Protein AF-A0A9D9TSS3-F1 (afdb_monomer)

pLDDT: mean 81.23, std 12.83, range [52.53, 94.88]

Secondary structure (DSSP, 8-state):
-PPP--SS-S-GGGB--SSTT--BTTS--SGGGS-PPPPHHHHH-TTTTSSSTT--GGG----PPPPPP---

Radius of gyration: 20.07 Å; Cα contacts (8 Å, |Δi|>4): 68; chains: 1; bounding box: 47×18×61 Å

Foldseek 3Di:
DADDDDLADPCQVQFAPPDSVRDGQCGDPPPVNDGGHGDQCVVPNSCSLCDDPNRDPPPDPPPDDPDPPPDD

Sequence (72 aa):
MTKPFPARPAHPERICWGCDRYCKVDALMCGNGSVATLHPSELFGEDWMNWGLDARQDETPAAQPPQPAADA

Solvent-accessible surface area (backbone atoms only — not comparable to full-atom values): 4888 Å² total; per-residue (Å²): 131,76,62,84,82,68,82,73,62,93,63,45,88,52,33,17,62,78,49,70,79,53,29,41,52,91,57,45,82,55,72,90,55,70,69,61,35,72,40,63,44,81,80,60,35,82,61,48,61,68,51,72,96,82,29,67,73,87,81,61,82,75,78,70,73,83,74,77,79,82,86,128

Mean predicted aligned error: 10.56 Å

Structure (mmCIF, N/CA/C/O backbone):
data_AF-A0A9D9TSS3-F1
#
_entry.id   AF-A0A9D9TSS3-F1
#
loop_
_atom_site.group_PDB
_atom_site.id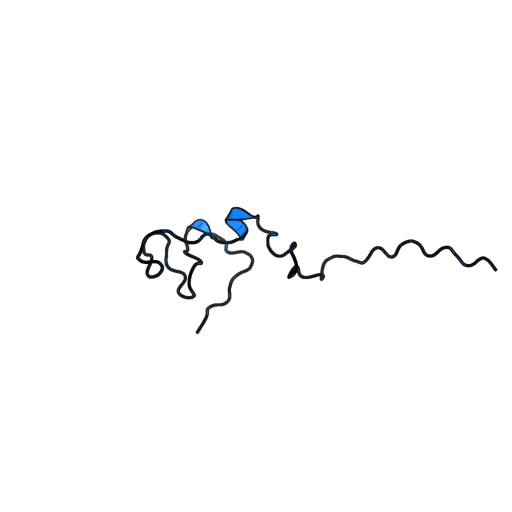
_atom_site.type_symbol
_atom_site.label_atom_id
_atom_site.label_alt_id
_atom_site.label_comp_id
_atom_site.label_asym_id
_atom_site.label_entity_id
_atom_site.label_seq_id
_atom_site.pdbx_PDB_ins_code
_atom_site.Cartn_x
_atom_site.Cartn_y
_atom_site.Cartn_z
_atom_site.occupancy
_atom_site.B_iso_or_equiv
_atom_site.auth_seq_id
_atom_site.auth_comp_id
_atom_site.auth_asym_id
_atom_site.auth_atom_id
_atom_site.pdbx_PDB_model_num
ATOM 1 N N . MET A 1 1 ? -13.541 -7.378 -15.104 1.00 64.50 1 MET A N 1
ATOM 2 C CA . MET A 1 1 ? -13.954 -7.807 -13.754 1.00 64.50 1 MET A CA 1
ATOM 3 C C . MET A 1 1 ? -12.947 -7.269 -12.768 1.00 64.50 1 MET A C 1
ATOM 5 O O . MET A 1 1 ? -11.756 -7.478 -12.976 1.00 64.50 1 MET A O 1
ATOM 9 N N . THR A 1 2 ? -13.431 -6.578 -11.748 1.00 73.50 2 THR A N 1
ATOM 10 C CA . THR A 1 2 ? -12.620 -6.058 -10.648 1.00 73.50 2 THR A CA 1
ATOM 11 C C . THR A 1 2 ? -12.336 -7.197 -9.678 1.00 73.50 2 THR A C 1
ATOM 13 O O . THR A 1 2 ? -13.254 -7.910 -9.270 1.00 73.50 2 THR A O 1
ATOM 16 N N . LYS A 1 3 ? -11.058 -7.431 -9.371 1.00 81.81 3 LYS A N 1
ATOM 17 C CA . LYS A 1 3 ? -10.668 -8.384 -8.327 1.00 81.81 3 LYS A CA 1
ATOM 18 C C . LYS A 1 3 ? -11.087 -7.805 -6.967 1.00 81.81 3 LYS A C 1
ATOM 20 O O . LYS A 1 3 ? -11.064 -6.585 -6.821 1.00 81.81 3 LYS A O 1
ATOM 25 N N . PRO A 1 4 ? -11.471 -8.636 -5.985 1.00 86.31 4 PRO A N 1
ATOM 26 C CA . PRO A 1 4 ? -11.801 -8.131 -4.659 1.00 86.31 4 PRO A CA 1
ATOM 27 C C . PRO A 1 4 ? -10.588 -7.418 -4.056 1.00 86.31 4 PRO A C 1
ATOM 29 O O . PRO A 1 4 ? -9.476 -7.947 -4.106 1.00 86.31 4 PRO A O 1
ATOM 32 N N . PHE A 1 5 ? -10.820 -6.236 -3.484 1.00 89.56 5 PHE A N 1
ATOM 33 C CA . PHE A 1 5 ? -9.806 -5.489 -2.752 1.00 89.56 5 PHE A CA 1
ATOM 34 C C . PHE A 1 5 ? -9.612 -6.144 -1.374 1.00 89.56 5 PHE A C 1
ATOM 36 O O . PHE A 1 5 ? -10.553 -6.168 -0.577 1.00 89.56 5 PHE A O 1
ATOM 43 N N . PRO A 1 6 ? -8.449 -6.752 -1.093 1.00 89.69 6 PRO A N 1
ATOM 44 C CA . PRO A 1 6 ? -8.222 -7.460 0.155 1.00 89.69 6 PRO A CA 1
ATOM 45 C C . PRO A 1 6 ? -8.014 -6.469 1.302 1.00 89.69 6 PRO A C 1
ATOM 47 O O . PRO A 1 6 ? -7.224 -5.5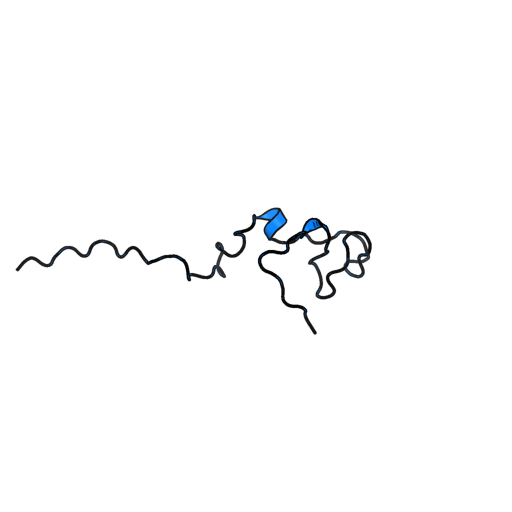45 1.189 1.00 89.69 6 PRO A O 1
ATOM 50 N N . ALA A 1 7 ? -8.653 -6.704 2.448 1.00 89.25 7 ALA A N 1
ATOM 51 C CA . ALA A 1 7 ? -8.432 -5.879 3.637 1.00 89.25 7 ALA A CA 1
ATOM 52 C C . ALA A 1 7 ? -6.999 -6.004 4.190 1.00 89.25 7 ALA A C 1
ATOM 54 O O . ALA A 1 7 ? -6.438 -5.038 4.694 1.00 89.25 7 ALA A O 1
ATOM 55 N N . ARG A 1 8 ? -6.390 -7.193 4.104 1.00 89.81 8 ARG A N 1
ATOM 56 C CA . ARG A 1 8 ? -5.051 -7.467 4.644 1.00 89.81 8 ARG A CA 1
ATOM 57 C C . ARG A 1 8 ? -4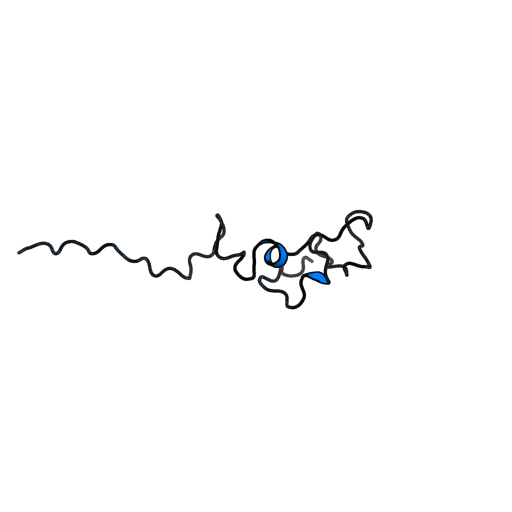.240 -8.348 3.689 1.00 89.81 8 ARG A C 1
ATOM 59 O O . ARG A 1 8 ? -4.200 -9.567 3.860 1.00 89.81 8 ARG A O 1
ATOM 66 N N . PRO A 1 9 ? -3.656 -7.773 2.627 1.00 91.38 9 PRO A N 1
ATOM 67 C CA . PRO A 1 9 ? -2.716 -8.499 1.779 1.00 91.38 9 PRO A CA 1
ATOM 68 C C . PRO A 1 9 ? -1.450 -8.877 2.567 1.00 91.38 9 PRO A C 1
ATOM 70 O O . PRO A 1 9 ? -0.990 -8.114 3.405 1.00 91.38 9 PRO A O 1
ATOM 73 N N . ALA A 1 10 ? -0.865 -10.044 2.281 1.00 92.69 10 ALA A N 1
ATOM 74 C CA . ALA A 1 10 ? 0.327 -10.527 2.991 1.00 92.69 10 ALA A CA 1
ATOM 75 C C . ALA A 1 10 ? 1.613 -9.750 2.644 1.00 92.69 10 ALA A C 1
ATOM 77 O O . ALA A 1 10 ? 2.501 -9.622 3.479 1.00 92.69 10 ALA A O 1
ATOM 78 N N . HIS A 1 11 ? 1.711 -9.262 1.404 1.00 93.69 11 HIS A N 1
ATOM 79 C CA . HIS A 1 11 ? 2.856 -8.508 0.883 1.00 93.69 11 HIS A CA 1
ATOM 80 C C . HIS A 1 11 ? 2.366 -7.307 0.058 1.00 93.69 11 HIS A C 1
ATOM 82 O O . HIS A 1 11 ? 2.436 -7.345 -1.180 1.00 93.69 11 HIS A O 1
ATOM 88 N N . PRO A 1 12 ? 1.758 -6.294 0.705 1.00 94.38 12 PRO A N 1
ATOM 89 C CA . PRO A 1 12 ? 1.204 -5.137 0.007 1.00 94.38 12 PRO A CA 1
ATOM 90 C C . PRO A 1 12 ? 2.248 -4.375 -0.820 1.00 94.38 12 PRO A C 1
ATOM 92 O O . PRO A 1 12 ? 1.918 -3.917 -1.913 1.00 94.38 12 PRO A O 1
ATOM 95 N N . GLU A 1 13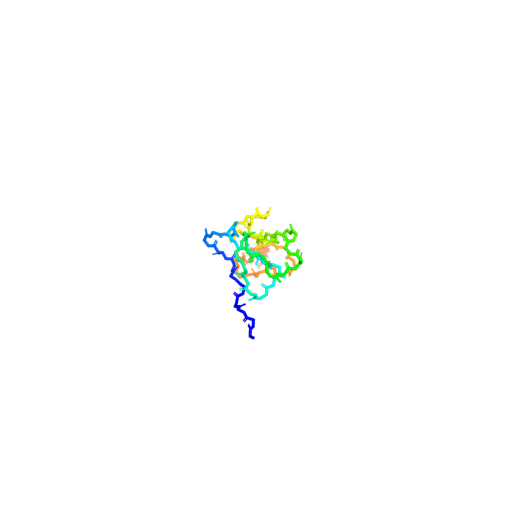 ? 3.509 -4.379 -0.387 1.00 94.31 13 GLU A N 1
ATOM 96 C CA . GLU A 1 13 ? 4.631 -3.651 -0.987 1.00 94.31 13 GLU A CA 1
ATOM 97 C C . GLU A 1 13 ? 5.042 -4.165 -2.377 1.00 94.31 13 GLU A C 1
ATOM 99 O O . GLU A 1 13 ? 5.847 -3.549 -3.073 1.00 94.31 13 GLU A O 1
ATOM 104 N N . ARG A 1 14 ? 4.535 -5.336 -2.788 1.00 94.88 14 ARG A N 1
ATOM 105 C CA . ARG A 1 14 ? 4.897 -5.992 -4.060 1.00 94.88 14 ARG A CA 1
ATOM 106 C C . ARG A 1 14 ? 3.917 -5.707 -5.189 1.00 94.88 14 ARG A C 1
ATOM 108 O O . ARG A 1 14 ? 4.187 -6.079 -6.337 1.00 94.88 14 ARG A O 1
ATOM 115 N N . ILE A 1 15 ? 2.790 -5.071 -4.884 1.00 93.19 15 ILE A N 1
ATOM 116 C CA . ILE A 1 15 ? 1.675 -4.857 -5.804 1.00 93.19 15 ILE A CA 1
ATOM 117 C C . ILE A 1 15 ? 1.383 -3.359 -5.920 1.00 93.19 15 ILE A C 1
ATOM 119 O O . ILE A 1 15 ? 1.443 -2.620 -4.949 1.00 93.19 15 ILE A O 1
ATOM 123 N N . CYS A 1 16 ? 1.025 -2.911 -7.120 1.00 93.44 16 CYS A N 1
ATOM 124 C CA . CYS A 1 16 ? 0.401 -1.612 -7.322 1.00 93.44 16 CYS A CA 1
ATOM 125 C C . CYS A 1 16 ? -1.115 -1.716 -7.151 1.00 93.44 16 CYS A C 1
ATOM 127 O O . CYS A 1 16 ? -1.790 -2.447 -7.885 1.00 93.44 16 CYS A O 1
ATOM 129 N N . TRP A 1 17 ? -1.642 -0.926 -6.221 1.00 92.62 17 TRP A N 1
ATOM 130 C CA . TRP A 1 17 ? -3.053 -0.910 -5.829 1.00 92.62 17 TRP A CA 1
ATOM 131 C C . TRP A 1 17 ? -3.882 0.148 -6.571 1.00 92.62 17 TRP A C 1
ATOM 133 O O . TRP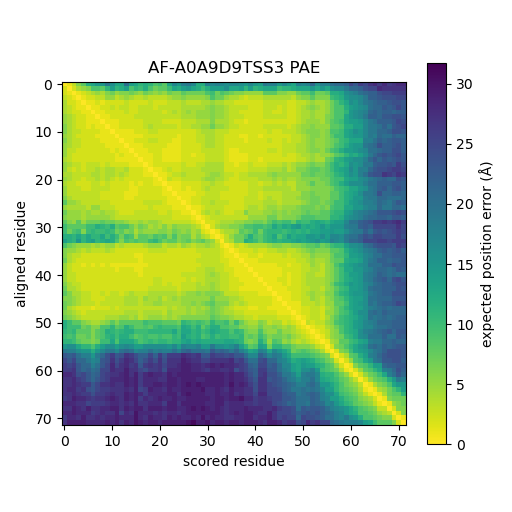 A 1 17 ? -5.065 0.315 -6.299 1.00 92.62 17 TRP A O 1
ATOM 143 N N . GLY A 1 18 ? -3.276 0.842 -7.541 1.00 89.81 18 GLY A N 1
ATOM 144 C CA . GLY A 1 18 ? -3.895 1.946 -8.283 1.00 89.81 18 GLY A CA 1
ATOM 145 C C . GLY A 1 18 ? -4.821 1.514 -9.424 1.00 89.81 18 GLY A C 1
ATOM 146 O O . GLY A 1 18 ? -5.423 2.362 -10.078 1.00 89.81 18 GLY A O 1
ATOM 147 N N . CYS A 1 19 ? -4.925 0.212 -9.710 1.00 88.62 19 CYS A N 1
ATOM 148 C CA . CYS A 1 19 ? -5.893 -0.320 -10.669 1.00 88.62 19 CYS A CA 1
ATOM 149 C C . CYS A 1 19 ? -6.259 -1.783 -10.378 1.00 88.62 19 CYS A C 1
ATOM 151 O O . CYS A 1 19 ? -5.503 -2.519 -9.746 1.00 88.62 19 CYS A O 1
ATOM 153 N N . ASP A 1 20 ? -7.359 -2.246 -10.973 1.00 88.31 20 ASP A N 1
ATOM 154 C CA . ASP A 1 20 ? -7.898 -3.609 -10.821 1.00 88.31 20 ASP A CA 1
ATOM 155 C C . ASP A 1 20 ? -6.982 -4.733 -11.334 1.00 88.31 20 ASP A C 1
ATOM 157 O O . ASP A 1 20 ? -7.264 -5.924 -11.154 1.00 88.31 20 ASP A O 1
ATOM 161 N N . ARG A 1 21 ? -5.892 -4.388 -12.031 1.00 87.38 21 ARG A N 1
ATOM 162 C CA . ARG A 1 21 ? -4.959 -5.386 -12.569 1.00 87.38 21 ARG A CA 1
ATOM 163 C C . ARG A 1 21 ? -4.053 -5.954 -11.479 1.00 87.38 21 ARG A C 1
ATOM 165 O O . ARG A 1 21 ? -3.680 -7.124 -11.606 1.00 87.38 21 ARG A O 1
ATOM 172 N N . TYR A 1 22 ? -3.760 -5.177 -10.430 1.00 89.75 22 TYR A N 1
ATOM 173 C CA . TYR A 1 22 ? -2.774 -5.510 -9.393 1.00 89.75 22 TYR A CA 1
ATOM 174 C C . TYR A 1 22 ? -1.428 -5.905 -10.008 1.00 89.75 22 TYR A C 1
ATOM 176 O O . TYR A 1 22 ? -0.950 -7.031 -9.872 1.00 89.75 22 TYR A O 1
ATOM 184 N N . CYS A 1 23 ? -0.857 -4.978 -10.778 1.00 90.75 23 CYS A N 1
ATOM 185 C CA . CYS A 1 23 ? 0.460 -5.142 -11.386 1.00 90.75 23 CYS A CA 1
ATOM 186 C C . CYS A 1 23 ? 1.535 -5.278 -10.305 1.00 90.75 23 CYS A C 1
ATOM 188 O O . CYS A 1 23 ? 1.394 -4.712 -9.224 1.00 90.75 23 CYS A O 1
ATOM 190 N N . LYS A 1 24 ? 2.634 -5.972 -10.607 1.00 92.25 24 LYS A N 1
ATOM 191 C CA . LYS A 1 24 ? 3.817 -5.921 -9.743 1.00 92.25 24 LYS A CA 1
ATOM 192 C C . LYS A 1 24 ? 4.378 -4.500 -9.710 1.00 92.25 24 LYS A C 1
ATOM 194 O O . LYS A 1 24 ? 4.276 -3.788 -10.710 1.00 92.25 24 LYS A O 1
ATOM 199 N N . VAL A 1 25 ? 4.997 -4.113 -8.596 1.00 92.12 25 VAL A N 1
ATOM 200 C CA . VAL A 1 25 ? 5.613 -2.780 -8.437 1.00 92.12 25 VAL A CA 1
ATOM 201 C C . VAL A 1 25 ? 6.689 -2.458 -9.479 1.00 92.12 25 VAL A C 1
ATOM 203 O O . VAL A 1 25 ? 6.887 -1.291 -9.794 1.00 92.12 25 VAL A O 1
ATOM 206 N N . ASP A 1 26 ? 7.337 -3.473 -10.050 1.00 90.25 26 ASP A N 1
ATOM 207 C CA . ASP A 1 26 ? 8.380 -3.363 -11.078 1.00 90.25 26 ASP A CA 1
ATOM 208 C C . ASP A 1 26 ? 7.852 -3.485 -12.521 1.00 90.25 26 ASP A C 1
ATOM 210 O O . ASP A 1 26 ? 8.605 -3.315 -13.477 1.00 90.25 26 ASP A O 1
ATOM 214 N N . ALA A 1 27 ? 6.558 -3.768 -12.699 1.00 90.94 27 ALA A N 1
ATOM 215 C CA . ALA A 1 27 ? 5.930 -4.018 -13.998 1.00 90.94 27 ALA A CA 1
ATOM 216 C C . ALA A 1 27 ? 4.559 -3.330 -14.086 1.00 90.94 27 ALA A C 1
ATOM 218 O O . ALA A 1 27 ? 3.520 -3.953 -14.340 1.00 90.94 27 ALA A O 1
ATOM 219 N N . LEU A 1 28 ? 4.555 -2.026 -13.818 1.00 89.88 28 LEU A N 1
ATOM 220 C CA . LEU A 1 28 ? 3.360 -1.194 -13.781 1.00 89.88 28 LEU A CA 1
ATOM 221 C C . LEU A 1 28 ? 2.756 -1.015 -15.178 1.00 89.88 28 LEU A C 1
ATOM 223 O O . LEU A 1 28 ? 3.374 -0.453 -16.076 1.00 89.88 28 LEU A O 1
ATOM 227 N N . MET A 1 29 ? 1.501 -1.437 -15.333 1.00 85.62 29 MET A N 1
ATOM 228 C CA . MET A 1 29 ? 0.724 -1.218 -16.563 1.00 85.62 29 MET A CA 1
ATOM 229 C C . MET A 1 29 ? -0.226 -0.016 -16.449 1.00 85.62 29 MET A C 1
ATOM 231 O O . MET A 1 29 ? -0.831 0.388 -17.437 1.00 85.62 29 MET A O 1
ATOM 235 N N . CYS A 1 30 ? -0.392 0.532 -15.243 1.00 81.19 30 CYS A N 1
ATOM 236 C CA . CYS A 1 30 ? -1.197 1.715 -14.947 1.00 81.19 30 CYS A CA 1
ATOM 237 C C . CYS A 1 30 ? -0.297 2.903 -14.576 1.00 81.19 30 CYS A C 1
ATOM 239 O O . CYS A 1 30 ? 0.837 2.713 -14.139 1.00 81.19 30 CYS A O 1
ATOM 241 N N . GLY A 1 31 ? -0.794 4.133 -14.748 1.00 72.94 31 GLY A N 1
ATOM 242 C CA . GLY A 1 31 ? -0.067 5.343 -14.341 1.00 72.94 31 GLY A CA 1
ATOM 243 C C . GLY A 1 31 ? 1.235 5.589 -15.115 1.00 72.94 31 GLY A C 1
ATOM 244 O O . GLY A 1 31 ? 2.200 6.068 -14.530 1.00 72.94 31 GLY A O 1
ATOM 245 N N . ASN A 1 32 ? 1.285 5.213 -16.403 1.00 76.25 32 ASN A N 1
ATOM 246 C CA . ASN A 1 32 ? 2.451 5.364 -17.293 1.00 76.25 32 ASN A CA 1
ATOM 247 C C . ASN A 1 32 ? 3.769 4.828 -16.708 1.00 76.25 32 ASN A C 1
ATOM 249 O O . ASN A 1 32 ? 4.838 5.367 -16.980 1.00 76.25 32 ASN A O 1
ATOM 253 N N . GLY A 1 33 ? 3.700 3.798 -15.864 1.00 69.75 33 GLY A N 1
ATOM 254 C CA . GLY A 1 33 ? 4.889 3.207 -15.258 1.00 69.75 33 GLY A CA 1
ATOM 255 C C . GLY A 1 33 ? 5.608 4.091 -14.237 1.00 69.75 33 GLY A C 1
ATOM 256 O O . GLY A 1 33 ? 6.760 3.823 -13.926 1.00 69.75 33 GLY A O 1
ATOM 257 N N . SER A 1 34 ? 4.969 5.155 -13.742 1.00 81.25 34 SER A N 1
ATOM 258 C CA . SER A 1 34 ? 5.658 6.162 -12.927 1.00 81.25 34 SER A CA 1
ATOM 259 C C . SER A 1 34 ? 5.857 5.727 -11.474 1.00 81.25 34 SER A C 1
ATOM 261 O O . SER A 1 34 ? 6.983 5.705 -10.990 1.00 81.25 34 SER A O 1
ATOM 263 N N . VAL A 1 35 ? 4.776 5.393 -10.761 1.00 86.25 35 VAL A N 1
ATOM 264 C CA . VAL A 1 35 ? 4.844 5.047 -9.335 1.00 86.25 35 VAL A CA 1
ATOM 265 C C . VAL A 1 35 ? 3.765 4.037 -8.966 1.00 86.25 35 VAL A C 1
ATOM 267 O O . VAL A 1 35 ? 2.629 4.121 -9.437 1.00 86.25 35 VAL A O 1
ATOM 270 N N . ALA A 1 36 ? 4.129 3.066 -8.131 1.00 91.44 36 ALA A N 1
ATOM 271 C CA . ALA A 1 36 ? 3.171 2.134 -7.563 1.00 91.44 36 ALA A CA 1
ATOM 272 C C . ALA A 1 36 ? 2.331 2.844 -6.495 1.00 91.44 36 ALA A C 1
ATOM 274 O O . ALA A 1 36 ? 2.865 3.512 -5.611 1.00 91.44 36 ALA A O 1
ATOM 275 N N . THR A 1 37 ? 1.013 2.689 -6.564 1.00 92.44 37 THR A N 1
ATOM 276 C CA . THR A 1 37 ? 0.124 3.107 -5.476 1.00 92.44 37 THR A CA 1
ATOM 277 C C . THR A 1 37 ? 0.204 2.078 -4.356 1.00 92.44 37 THR A C 1
ATOM 279 O O . THR A 1 37 ? -0.012 0.894 -4.617 1.00 92.44 37 THR A O 1
ATOM 282 N N . LEU A 1 38 ? 0.497 2.538 -3.140 1.00 93.69 38 LEU A N 1
ATOM 283 C CA . LEU A 1 38 ? 0.605 1.707 -1.941 1.00 93.69 38 LEU A CA 1
ATOM 284 C C . LEU A 1 38 ? -0.767 1.237 -1.453 1.00 93.69 38 LEU A C 1
ATOM 286 O O . LEU A 1 38 ? -1.783 1.904 -1.678 1.00 93.69 38 LEU A O 1
ATOM 290 N N . HIS A 1 39 ? -0.790 0.107 -0.753 1.00 94.50 39 HIS A N 1
ATOM 291 C CA . HIS A 1 39 ? -1.990 -0.335 -0.057 1.00 94.50 39 HIS A CA 1
ATOM 292 C C . HIS A 1 39 ? -2.248 0.572 1.160 1.00 94.50 39 HIS A C 1
ATOM 294 O O . HIS A 1 39 ? -1.292 0.935 1.850 1.00 94.50 39 HIS A O 1
ATOM 300 N N . PRO A 1 40 ? -3.511 0.888 1.510 1.00 93.25 40 PRO A N 1
ATOM 301 C CA . PRO A 1 40 ? -3.825 1.637 2.726 1.00 93.25 40 PRO A CA 1
ATOM 302 C C . PRO A 1 40 ? -3.177 1.047 3.983 1.00 93.25 40 PRO A C 1
ATOM 304 O O . PRO A 1 40 ? -2.688 1.798 4.819 1.00 93.25 40 PRO A O 1
ATOM 307 N N . SER A 1 41 ? -3.066 -0.281 4.086 1.00 93.19 41 SER A N 1
ATOM 308 C CA . SER A 1 41 ? -2.418 -0.909 5.244 1.00 93.19 41 SER A CA 1
ATOM 309 C C . SER A 1 41 ? -0.928 -0.593 5.396 1.00 93.19 41 SER A C 1
ATOM 311 O O . SER A 1 41 ? -0.407 -0.699 6.500 1.00 93.19 41 SER A O 1
ATOM 313 N N . GLU A 1 42 ? -0.228 -0.220 4.320 1.00 93.56 42 GLU A N 1
ATOM 314 C CA . GLU A 1 42 ? 1.182 0.199 4.393 1.00 93.56 42 GLU A CA 1
ATOM 315 C C . GLU A 1 42 ? 1.325 1.596 4.997 1.00 93.56 42 GLU A C 1
ATOM 317 O O . GLU A 1 42 ? 2.313 1.890 5.662 1.00 93.56 42 GLU A O 1
ATOM 322 N N . LEU A 1 43 ? 0.333 2.456 4.761 1.00 91.62 43 LEU A N 1
ATOM 323 C CA . LEU A 1 43 ? 0.324 3.839 5.231 1.00 91.62 43 LEU A CA 1
ATOM 324 C C . LEU A 1 43 ? -0.283 3.967 6.630 1.00 91.62 43 LEU A C 1
ATOM 326 O O . LEU A 1 43 ? 0.140 4.809 7.417 1.00 91.62 43 LEU A O 1
ATOM 330 N N . PHE A 1 44 ? -1.290 3.145 6.914 1.00 91.06 44 PHE A N 1
ATOM 331 C CA . PHE A 1 44 ? -2.198 3.312 8.043 1.00 91.06 44 PHE A CA 1
ATOM 332 C C . PHE A 1 44 ? -2.197 2.142 9.031 1.00 91.06 44 PHE A C 1
ATOM 334 O O . PHE A 1 44 ? -2.791 2.278 10.093 1.00 91.06 44 PHE A O 1
ATOM 341 N N . GLY A 1 45 ? -1.539 1.023 8.709 1.00 89.62 45 GLY A N 1
ATOM 342 C CA . GLY A 1 45 ? -1.517 -0.182 9.544 1.00 89.62 45 GLY A CA 1
ATOM 343 C C . GLY A 1 45 ? -2.548 -1.245 9.146 1.00 89.62 45 GLY A C 1
ATOM 344 O O . GLY A 1 45 ? -3.396 -1.051 8.276 1.00 89.62 45 GLY A O 1
ATOM 345 N N . GLU A 1 46 ? -2.466 -2.427 9.761 1.00 88.31 46 GLU A N 1
ATOM 346 C CA . GLU A 1 46 ? -3.337 -3.572 9.433 1.00 88.31 46 GLU A CA 1
ATOM 347 C C . GLU A 1 46 ? -4.821 -3.342 9.755 1.00 88.31 46 GLU A C 1
ATOM 349 O O . GLU A 1 46 ? -5.690 -4.016 9.196 1.00 88.31 46 GLU A O 1
ATOM 354 N N . ASP A 1 47 ? -5.099 -2.396 10.644 1.00 87.31 47 ASP A N 1
ATOM 355 C CA . ASP A 1 47 ? -6.409 -1.978 11.128 1.00 87.31 47 ASP A CA 1
ATOM 356 C C . ASP A 1 47 ? -6.961 -0.762 10.366 1.00 87.31 47 ASP A C 1
ATOM 358 O O . ASP A 1 47 ? -7.907 -0.127 10.822 1.00 87.31 47 ASP A O 1
ATOM 362 N N . TRP A 1 48 ? -6.428 -0.450 9.178 1.00 88.31 48 TRP A N 1
ATOM 363 C CA . TRP A 1 48 ? -6.859 0.695 8.363 1.00 88.31 48 TRP A CA 1
ATOM 364 C C . TRP A 1 48 ? -8.368 0.744 8.053 1.00 88.31 48 TRP A C 1
ATOM 366 O O . TRP A 1 48 ? -8.886 1.817 7.767 1.00 88.31 48 TRP A O 1
ATOM 376 N N . MET A 1 49 ? -9.082 -0.390 8.104 1.00 88.56 49 MET A N 1
ATOM 377 C CA . MET A 1 49 ? -10.544 -0.437 7.926 1.00 88.56 49 MET A CA 1
ATOM 378 C C . MET A 1 49 ? -11.346 -0.226 9.219 1.00 88.56 49 MET A C 1
ATOM 380 O O . MET A 1 49 ? -12.572 -0.157 9.165 1.00 88.56 4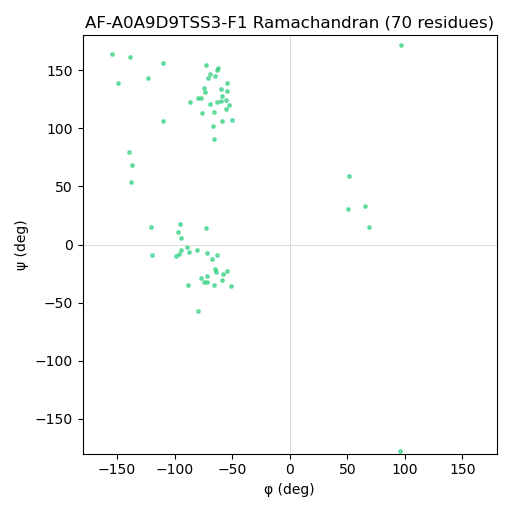9 MET A O 1
ATOM 384 N N . ASN A 1 50 ? -10.692 -0.157 10.378 1.00 86.94 50 ASN A N 1
ATOM 385 C CA . ASN A 1 50 ? -11.361 -0.062 11.679 1.00 86.94 50 ASN A CA 1
ATOM 386 C C . ASN A 1 50 ? -11.635 1.388 12.097 1.00 86.94 50 ASN A C 1
ATOM 388 O O . ASN A 1 50 ? -12.226 1.632 13.148 1.00 86.94 50 ASN A O 1
ATOM 392 N N . TRP A 1 51 ? -11.214 2.358 11.290 1.00 78.62 51 TRP A N 1
ATOM 393 C CA . TRP A 1 51 ? -11.381 3.777 11.562 1.00 78.62 51 TRP A CA 1
ATOM 394 C C . TRP A 1 51 ? -11.769 4.540 10.289 1.00 78.62 51 TRP A C 1
ATOM 396 O O . TRP A 1 51 ? -11.628 4.043 9.175 1.00 78.62 51 TRP A O 1
ATOM 406 N N . GLY A 1 52 ? -12.316 5.746 10.453 1.00 78.12 52 GLY A N 1
ATOM 407 C CA . GLY A 1 52 ? -12.923 6.510 9.359 1.00 78.12 52 GLY A CA 1
ATOM 408 C C . GLY A 1 52 ? -14.441 6.323 9.264 1.00 78.12 52 GLY A C 1
ATOM 409 O O . GLY A 1 52 ? -15.058 5.675 10.105 1.00 78.12 52 GLY A O 1
ATOM 410 N N . LEU A 1 53 ? -15.060 6.949 8.260 1.00 79.94 53 LEU A N 1
ATOM 411 C CA . LEU A 1 53 ? -16.524 6.984 8.117 1.00 79.94 53 LEU A CA 1
ATOM 412 C C . LEU A 1 53 ? -17.121 5.633 7.694 1.00 79.94 53 LEU A C 1
ATOM 414 O O . LEU A 1 53 ? -18.263 5.346 8.036 1.00 79.94 53 LEU A O 1
ATOM 418 N N . ASP A 1 54 ? -16.334 4.808 7.002 1.00 77.81 54 ASP A N 1
ATOM 419 C CA . ASP A 1 54 ? -16.731 3.481 6.515 1.00 77.81 54 ASP A CA 1
ATOM 420 C C . ASP A 1 54 ? -16.284 2.344 7.451 1.00 77.81 54 ASP A C 1
ATOM 422 O O . ASP A 1 54 ? -16.337 1.168 7.080 1.00 77.81 54 ASP A O 1
ATOM 426 N N . ALA A 1 55 ? -15.815 2.677 8.659 1.00 79.56 55 ALA A N 1
ATOM 427 C CA . ALA A 1 55 ? -15.391 1.681 9.628 1.00 79.56 55 ALA A CA 1
ATOM 428 C C . ALA A 1 55 ? -16.546 0.732 9.956 1.00 79.56 55 ALA A C 1
ATOM 430 O O . ALA A 1 55 ? -17.650 1.153 10.318 1.00 79.56 55 ALA A O 1
ATOM 431 N N . ARG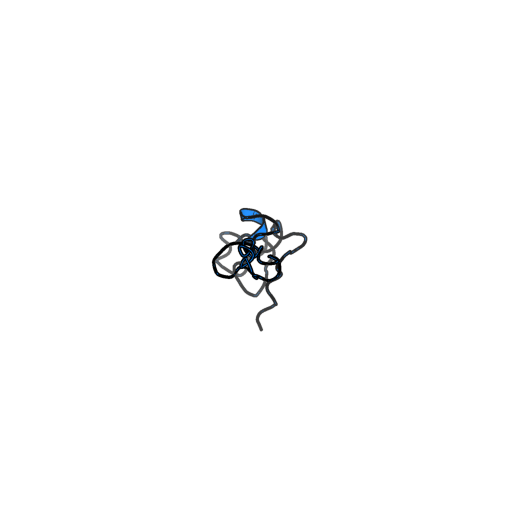 A 1 56 ? -16.289 -0.573 9.851 1.00 68.75 56 ARG A N 1
ATOM 432 C CA . ARG A 1 56 ? -17.276 -1.587 10.224 1.00 68.75 56 ARG A CA 1
ATOM 433 C C . ARG A 1 56 ? -17.511 -1.490 11.728 1.00 68.75 56 ARG A C 1
ATOM 435 O O . ARG A 1 56 ? -16.617 -1.780 12.512 1.00 68.75 56 ARG A O 1
ATOM 442 N N . GLN A 1 57 ? -18.717 -1.103 12.136 1.00 60.81 57 GLN A N 1
ATOM 443 C CA . GLN A 1 57 ? -19.082 -0.923 13.549 1.00 60.81 57 GLN A CA 1
ATOM 444 C C . GLN A 1 57 ? -19.246 -2.246 14.324 1.00 60.81 57 GLN A C 1
ATOM 446 O O . GLN A 1 57 ? -19.779 -2.251 15.431 1.00 60.81 57 GLN A O 1
ATOM 451 N N . ASP A 1 58 ? -18.784 -3.366 13.767 1.00 58.03 58 ASP A N 1
ATOM 452 C CA . ASP A 1 58 ? -19.060 -4.713 14.270 1.00 58.03 58 ASP A CA 1
ATOM 453 C C . ASP A 1 58 ? -18.315 -5.038 15.592 1.00 58.03 58 ASP A C 1
ATOM 4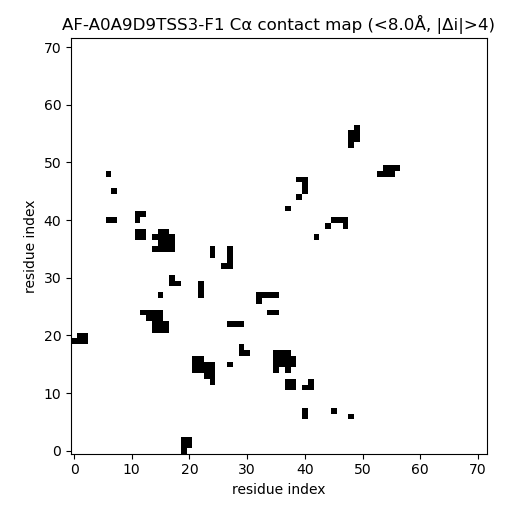55 O O . ASP A 1 58 ? -18.599 -6.059 16.213 1.00 58.03 58 ASP A O 1
ATOM 459 N N . GLU A 1 59 ? -17.408 -4.173 16.076 1.00 55.59 59 GLU A N 1
ATOM 460 C CA . GLU A 1 59 ? -16.518 -4.464 17.221 1.00 55.59 59 GLU A CA 1
ATOM 461 C C . GLU A 1 59 ? -16.636 -3.535 18.442 1.00 55.59 59 GLU A C 1
ATOM 463 O O . GLU A 1 59 ? -15.805 -3.596 19.34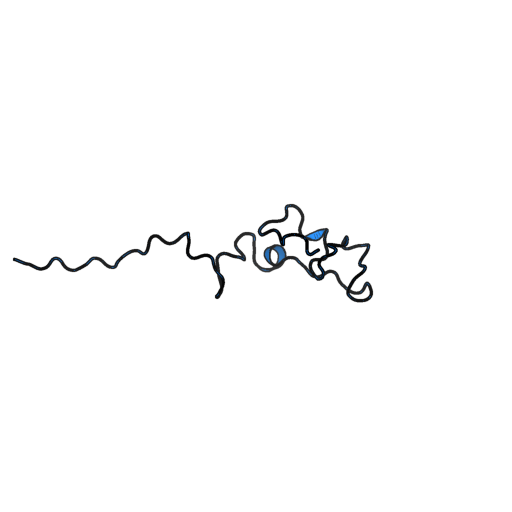6 1.00 55.59 59 GLU A O 1
ATOM 468 N N . THR A 1 60 ? -17.692 -2.725 18.558 1.00 53.75 60 THR A N 1
ATOM 469 C CA . THR A 1 60 ? -18.011 -2.086 19.851 1.00 53.75 60 THR A CA 1
ATOM 470 C C . THR A 1 60 ? -19.282 -2.701 20.426 1.00 53.75 60 THR A C 1
ATOM 472 O O . THR A 1 60 ? -20.371 -2.366 19.957 1.00 53.75 60 THR A O 1
ATOM 475 N N . PRO A 1 61 ? -19.220 -3.543 21.480 1.00 52.53 61 PRO A N 1
ATOM 476 C CA . PRO A 1 61 ? -20.350 -3.630 22.387 1.00 52.53 61 PRO A CA 1
ATOM 477 C C . PRO A 1 61 ? -20.524 -2.212 22.915 1.00 52.53 61 PRO A C 1
ATOM 479 O O . PRO A 1 61 ? -19.674 -1.721 23.657 1.00 52.53 61 PRO A O 1
ATOM 482 N N . ALA A 1 62 ? -21.559 -1.517 22.445 1.00 57.88 62 ALA A N 1
ATOM 483 C CA . ALA A 1 62 ? -21.916 -0.208 22.951 1.00 57.88 62 ALA A CA 1
ATOM 484 C C . ALA A 1 62 ? -21.977 -0.327 24.475 1.00 57.88 62 ALA A C 1
ATOM 486 O O . ALA A 1 62 ? -22.874 -0.978 25.015 1.00 57.88 62 ALA A O 1
ATOM 487 N N . ALA A 1 63 ? -20.988 0.243 25.164 1.00 60.88 63 ALA A N 1
ATOM 488 C CA . ALA A 1 63 ? -21.042 0.408 26.599 1.00 60.88 63 ALA A CA 1
ATOM 489 C C . ALA A 1 63 ? -22.189 1.386 26.841 1.00 60.88 63 ALA A C 1
ATOM 491 O O . ALA A 1 63 ? -22.020 2.602 26.752 1.00 60.88 63 ALA A O 1
ATOM 492 N N . GLN A 1 64 ? -23.391 0.840 27.035 1.00 59.22 64 GLN A N 1
ATOM 493 C CA . GLN A 1 64 ? -24.527 1.622 27.476 1.00 59.22 64 GLN A CA 1
ATOM 494 C C . GLN A 1 64 ? -24.091 2.303 28.775 1.00 59.22 64 GLN A C 1
ATOM 496 O O . GLN A 1 64 ? -23.629 1.608 29.687 1.00 59.22 64 GLN A O 1
ATOM 501 N N . PRO A 1 65 ? -24.172 3.642 28.869 1.00 66.19 65 PRO A N 1
ATOM 502 C CA . PRO A 1 65 ? -23.931 4.306 30.137 1.00 66.19 65 PRO A CA 1
ATOM 503 C C . PRO A 1 65 ? -24.875 3.688 31.179 1.00 66.19 65 PRO A C 1
ATOM 505 O O . PRO A 1 65 ? -26.025 3.388 30.834 1.00 66.19 65 PRO A O 1
ATOM 508 N N . PRO A 1 66 ? -24.407 3.446 32.418 1.00 66.88 66 PRO A N 1
ATOM 509 C CA . PRO A 1 66 ? -25.229 2.817 33.440 1.00 66.88 66 PRO A CA 1
ATOM 510 C C . PRO A 1 66 ? -26.505 3.637 33.606 1.00 66.88 66 PRO A C 1
ATOM 512 O O . PRO A 1 66 ? -26.458 4.819 33.949 1.00 66.88 66 PRO A O 1
ATOM 515 N N . GLN A 1 67 ? -27.643 3.017 33.295 1.00 68.00 67 GLN A N 1
ATOM 516 C CA . GLN A 1 67 ? -28.945 3.627 33.510 1.00 68.00 67 GLN A CA 1
ATOM 517 C C . GLN A 1 67 ? -29.085 3.824 35.024 1.00 68.00 67 GLN A C 1
ATOM 519 O O . GLN A 1 67 ? -28.923 2.842 35.756 1.00 68.00 67 GLN A O 1
ATOM 524 N N . PRO A 1 68 ? -29.316 5.052 35.525 1.00 66.88 68 PRO A N 1
ATOM 525 C CA . PRO A 1 68 ? -29.566 5.230 36.944 1.00 66.88 68 PRO A CA 1
ATOM 526 C C . PRO A 1 68 ? -30.803 4.405 37.291 1.00 66.88 68 PRO A C 1
ATOM 528 O O . PRO A 1 68 ? -31.843 4.537 36.643 1.00 66.88 68 PRO A O 1
ATOM 531 N N . ALA A 1 69 ? -30.642 3.497 38.254 1.00 67.81 69 ALA A N 1
ATOM 532 C CA . ALA A 1 69 ? -31.729 2.683 38.762 1.00 67.81 69 ALA A CA 1
ATOM 533 C C . ALA A 1 69 ? -32.868 3.625 39.162 1.00 67.81 69 ALA A C 1
ATOM 535 O O . ALA A 1 69 ? -32.670 4.534 39.962 1.00 67.81 69 ALA A O 1
ATOM 536 N N . ALA A 1 70 ? -34.033 3.450 38.545 1.00 62.81 70 ALA A N 1
ATOM 537 C CA . ALA A 1 70 ? -35.232 4.137 38.980 1.00 62.81 70 ALA A CA 1
ATOM 538 C C . ALA A 1 70 ? -35.587 3.579 40.366 1.00 62.81 70 ALA A C 1
ATOM 540 O O . ALA A 1 70 ? -36.058 2.446 40.472 1.00 62.81 70 ALA A O 1
ATOM 541 N N . ASP A 1 71 ? -35.269 4.349 41.407 1.00 60.19 71 ASP A N 1
ATOM 542 C CA . ASP A 1 71 ? -35.659 4.086 42.790 1.00 60.19 71 ASP A CA 1
ATOM 543 C C . ASP A 1 71 ? -37.188 3.927 42.892 1.00 60.19 71 ASP A C 1
ATOM 545 O O . ASP A 1 71 ? -37.946 4.734 42.341 1.00 60.19 71 ASP A O 1
ATOM 549 N N . ALA A 1 72 ? -37.616 2.870 43.587 1.00 56.03 72 ALA A N 1
ATOM 550 C CA . ALA A 1 72 ? -39.005 2.530 43.902 1.00 56.03 72 ALA A CA 1
ATOM 551 C C . ALA A 1 72 ? -39.248 2.619 45.412 1.00 56.03 72 ALA A C 1
ATOM 553 O O . ALA A 1 72 ? -38.344 2.203 46.174 1.00 56.03 72 ALA A O 1
#